Protein AF-A0A2N6AIH7-F1 (afdb_monomer_lite)

Secondary structure (DSSP, 8-state):
--TTHHHHHHHHHHHHHHHS-HHHHHHHHHHHHHHHHHHHHHHHHHHHHHHHHHHHHHHHHHHHTTT-HHHHHHHHHHHHHHT-

Foldseek 3Di:
DPPVVVVVVVLLVVLCVVPVDNVVSVVVVVVVVCVVCVVVVVVVVVVVVLVVVCVVVLVVLCVVQVPPPPSSVVVVVVSVVVSD

pLDDT: mean 84.85, std 8.01, range [55.53, 93.12]

Structure (mmCIF, N/CA/C/O backbone):
data_AF-A0A2N6AIH7-F1
#
_entry.id   AF-A0A2N6AIH7-F1
#
loop_
_atom_site.group_PDB
_atom_site.id
_atom_site.type_symbol
_atom_site.label_atom_id
_atom_site.label_alt_id
_atom_site.label_comp_id
_atom_site.label_asym_id
_atom_site.label_entity_id
_atom_site.label_seq_id
_atom_site.pdbx_PDB_ins_code
_atom_site.Cartn_x
_atom_site.Cartn_y
_atom_site.Cartn_z
_atom_site.occupancy
_atom_site.B_iso_or_equiv
_atom_site.auth_seq_id
_atom_site.auth_comp_id
_atom_site.auth_asym_id
_atom_site.auth_atom_id
_atom_site.pdbx_PDB_model_num
ATOM 1 N N . MET A 1 1 ? 21.707 -12.839 -0.274 1.00 55.53 1 MET A N 1
ATOM 2 C CA . MET A 1 1 ? 21.186 -11.507 -0.663 1.00 55.53 1 MET A CA 1
ATOM 3 C C . MET A 1 1 ? 21.052 -11.379 -2.193 1.00 55.53 1 MET A C 1
ATOM 5 O O . MET A 1 1 ? 21.294 -10.322 -2.750 1.00 55.53 1 MET A O 1
ATOM 9 N N . SER A 1 2 ? 20.668 -12.457 -2.895 1.00 57.59 2 SER A N 1
ATOM 10 C CA . SER A 1 2 ? 20.850 -12.563 -4.362 1.00 57.59 2 SER A CA 1
ATOM 11 C C . SER A 1 2 ? 19.574 -12.960 -5.113 1.00 57.59 2 SER A C 1
ATOM 13 O O . SER A 1 2 ? 19.563 -12.969 -6.340 1.00 57.59 2 SER A O 1
ATOM 15 N N . VAL A 1 3 ? 18.502 -13.293 -4.387 1.00 69.88 3 VAL A N 1
ATOM 16 C CA . VAL A 1 3 ? 17.232 -13.771 -4.963 1.00 69.88 3 VAL A CA 1
ATOM 17 C C . VAL A 1 3 ? 16.407 -12.611 -5.528 1.00 69.88 3 VAL A C 1
ATOM 19 O O . VAL A 1 3 ? 15.710 -12.786 -6.515 1.00 69.88 3 VAL A O 1
ATOM 22 N N . LEU A 1 4 ? 16.554 -11.410 -4.956 1.00 68.62 4 LEU A N 1
ATOM 23 C CA . LEU A 1 4 ? 15.884 -10.191 -5.424 1.00 68.62 4 LEU A CA 1
ATOM 24 C C . LEU A 1 4 ? 16.694 -9.444 -6.496 1.00 68.62 4 LEU A C 1
ATOM 26 O O . LEU A 1 4 ? 16.118 -8.902 -7.431 1.00 68.62 4 LEU A O 1
ATOM 30 N N . ALA A 1 5 ? 18.028 -9.456 -6.402 1.00 71.19 5 ALA A N 1
ATOM 31 C CA . ALA A 1 5 ? 18.897 -8.703 -7.312 1.00 71.19 5 ALA A CA 1
ATOM 32 C C . ALA A 1 5 ? 18.943 -9.288 -8.736 1.00 71.19 5 ALA A C 1
ATOM 34 O O . ALA A 1 5 ? 18.983 -8.540 -9.709 1.00 71.19 5 ALA A O 1
ATOM 35 N N . LYS A 1 6 ? 18.904 -10.620 -8.872 1.00 76.94 6 LYS A N 1
ATOM 36 C CA . LYS A 1 6 ? 18.937 -11.309 -10.174 1.00 76.94 6 LYS A CA 1
ATOM 37 C C . LYS A 1 6 ? 17.728 -10.991 -11.072 1.00 76.94 6 LYS A C 1
ATOM 39 O O . LYS A 1 6 ? 17.954 -10.591 -12.212 1.00 76.94 6 LYS A O 1
ATOM 44 N N . PRO A 1 7 ? 16.470 -11.123 -10.606 1.00 79.69 7 PRO A N 1
ATOM 45 C CA . PRO A 1 7 ? 15.312 -10.798 -11.434 1.00 79.69 7 PRO A CA 1
ATOM 46 C C . PRO A 1 7 ? 15.206 -9.297 -11.712 1.00 79.69 7 PRO A C 1
ATOM 48 O O . PRO A 1 7 ? 14.904 -8.934 -12.844 1.00 79.69 7 PRO A O 1
ATOM 51 N N . LEU A 1 8 ? 15.524 -8.424 -10.743 1.00 70.38 8 LEU A N 1
ATOM 52 C CA . LEU A 1 8 ? 15.532 -6.971 -10.969 1.00 70.38 8 LEU A CA 1
ATOM 53 C C . LEU A 1 8 ? 16.565 -6.556 -12.026 1.00 70.38 8 LEU A C 1
ATOM 55 O O . LEU A 1 8 ? 16.247 -5.775 -12.920 1.00 70.38 8 LEU A O 1
ATOM 59 N N . GLY A 1 9 ? 17.787 -7.091 -11.941 1.00 75.38 9 GLY A N 1
ATOM 60 C CA . GLY A 1 9 ? 18.856 -6.785 -12.891 1.00 75.38 9 GLY A CA 1
ATOM 61 C C . GLY A 1 9 ? 18.544 -7.270 -14.308 1.00 75.38 9 GLY A C 1
ATOM 62 O O . GLY A 1 9 ? 18.764 -6.535 -15.267 1.00 75.38 9 GLY A O 1
ATOM 63 N N . ALA A 1 10 ? 17.966 -8.469 -14.450 1.00 77.94 10 ALA A N 1
ATOM 64 C CA . ALA A 1 10 ? 17.550 -9.007 -15.747 1.00 77.94 10 ALA A CA 1
ATOM 65 C C . ALA A 1 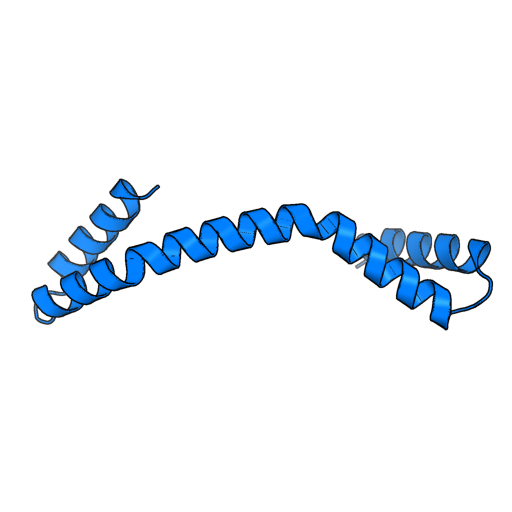10 ? 16.426 -8.180 -16.395 1.00 77.94 10 ALA A C 1
ATOM 67 O O . ALA A 1 10 ? 16.470 -7.918 -17.597 1.00 77.94 10 ALA A O 1
ATOM 68 N N . LEU A 1 11 ? 15.451 -7.726 -15.600 1.00 73.12 11 LEU A N 1
ATOM 69 C CA . LEU A 1 11 ? 14.362 -6.863 -16.067 1.00 73.12 11 LEU A CA 1
ATOM 70 C C . LEU A 1 11 ? 14.890 -5.508 -16.548 1.00 73.12 11 LEU A C 1
ATOM 72 O O . LEU A 1 11 ? 14.512 -5.048 -17.623 1.00 73.12 11 LEU A O 1
ATOM 76 N N . LEU A 1 12 ? 15.811 -4.902 -15.793 1.00 71.50 12 LEU A N 1
ATOM 77 C CA . LEU A 1 12 ? 16.435 -3.636 -16.171 1.00 71.50 12 LEU A CA 1
ATOM 78 C C . LEU A 1 12 ? 17.230 -3.769 -17.478 1.00 71.50 12 LEU A C 1
ATOM 80 O O . LEU A 1 12 ? 17.089 -2.927 -18.359 1.00 71.50 12 LEU A O 1
ATOM 84 N N . HIS A 1 13 ? 18.023 -4.835 -17.632 1.00 77.25 13 HIS A N 1
ATOM 85 C CA . HIS A 1 13 ? 18.801 -5.070 -18.852 1.00 77.25 13 HIS A CA 1
ATOM 86 C C . HIS A 1 13 ? 17.926 -5.354 -20.077 1.00 77.25 13 HIS A C 1
ATOM 88 O O . HIS A 1 13 ? 18.233 -4.855 -21.156 1.00 77.25 13 HIS A O 1
ATOM 94 N N . LEU A 1 14 ? 16.826 -6.103 -19.935 1.00 76.75 14 LEU A N 1
ATOM 95 C CA . LEU A 1 14 ? 15.881 -6.334 -21.035 1.00 76.75 14 LEU A CA 1
ATOM 96 C C . LEU A 1 14 ? 15.234 -5.031 -21.509 1.00 76.75 14 LEU A C 1
ATOM 98 O O . LEU A 1 14 ? 15.182 -4.768 -22.709 1.00 76.75 14 LEU A O 1
ATOM 102 N N . ILE A 1 15 ? 14.784 -4.199 -20.568 1.00 73.00 15 ILE A N 1
ATOM 103 C CA . ILE A 1 15 ? 14.163 -2.913 -20.897 1.00 73.00 15 ILE A CA 1
ATOM 104 C C . ILE A 1 15 ? 15.208 -1.956 -21.490 1.00 73.00 15 ILE A C 1
ATOM 106 O O . ILE A 1 15 ? 14.929 -1.273 -22.474 1.00 73.00 15 ILE A O 1
ATOM 110 N N . TYR A 1 16 ? 16.428 -1.935 -20.948 1.00 76.19 16 TYR A N 1
ATOM 111 C CA . TYR A 1 16 ? 17.514 -1.112 -21.475 1.00 76.19 16 TYR A CA 1
ATOM 112 C C . TYR A 1 16 ? 17.920 -1.526 -22.896 1.00 76.19 16 TYR A C 1
ATOM 114 O O . TYR A 1 16 ? 18.050 -0.660 -23.755 1.00 76.19 16 TYR A O 1
ATOM 122 N N . ASN A 1 17 ? 18.035 -2.825 -23.184 1.00 79.25 17 ASN A N 1
ATOM 123 C CA . ASN A 1 17 ? 18.388 -3.314 -24.521 1.00 79.25 17 ASN A CA 1
ATOM 124 C C . ASN A 1 17 ? 17.322 -3.013 -25.584 1.00 79.25 17 ASN A C 1
ATOM 126 O O . ASN A 1 17 ? 17.661 -2.880 -26.755 1.00 79.25 17 ASN A O 1
ATOM 130 N N . MET A 1 18 ? 16.048 -2.888 -25.199 1.00 75.00 18 MET A N 1
ATOM 131 C CA . MET A 1 18 ? 14.975 -2.514 -26.127 1.00 75.00 18 MET A CA 1
ATOM 132 C C . MET A 1 18 ? 14.941 -1.016 -26.453 1.00 75.00 18 MET A C 1
ATOM 134 O O . MET A 1 18 ? 14.475 -0.640 -27.524 1.00 75.00 18 MET A O 1
ATOM 138 N N . VAL A 1 19 ? 15.372 -0.159 -25.523 1.00 81.38 19 VAL A N 1
ATOM 139 C CA . VAL A 1 19 ? 15.110 1.289 -25.587 1.00 81.38 19 VAL A CA 1
ATOM 140 C C . VAL A 1 19 ? 16.387 2.120 -25.747 1.00 81.38 19 VAL A C 1
ATOM 142 O O . VAL A 1 19 ? 16.339 3.230 -26.267 1.00 81.38 19 VAL A O 1
ATOM 145 N N . GLY A 1 20 ? 17.534 1.621 -25.277 1.00 80.75 20 GLY A N 1
ATOM 146 C CA . GLY A 1 20 ? 18.836 2.297 -25.331 1.00 80.75 20 GLY A CA 1
ATOM 147 C C . GLY A 1 20 ? 18.960 3.554 -24.456 1.00 80.75 20 GLY A C 1
ATOM 148 O O . GLY A 1 20 ? 20.030 4.154 -24.396 1.00 80.75 20 GLY A O 1
ATOM 149 N N . ASN A 1 21 ? 17.890 3.964 -23.763 1.00 85.19 21 ASN A N 1
ATOM 150 C CA . ASN A 1 21 ? 17.847 5.150 -22.910 1.00 85.19 21 ASN A CA 1
ATOM 151 C C . ASN A 1 21 ? 17.344 4.796 -21.502 1.00 85.19 21 ASN A C 1
ATOM 153 O O . ASN A 1 21 ? 16.207 4.351 -21.325 1.00 85.19 21 ASN A O 1
ATOM 157 N N . TYR A 1 22 ? 18.179 5.054 -20.492 1.00 80.06 22 TYR A N 1
ATOM 158 C CA . TYR A 1 22 ? 17.873 4.772 -19.088 1.00 80.06 22 TYR A CA 1
ATOM 159 C C . TYR A 1 22 ? 16.630 5.507 -18.563 1.00 80.06 22 TYR A C 1
ATOM 161 O O . TYR A 1 22 ? 15.868 4.929 -17.791 1.00 80.06 22 TYR A O 1
ATOM 169 N N . GLY A 1 23 ? 16.377 6.746 -18.995 1.00 85.38 23 GLY A N 1
ATOM 170 C CA . GLY A 1 23 ? 15.209 7.515 -18.556 1.00 85.38 23 GLY A CA 1
ATOM 171 C C . GLY A 1 23 ? 13.898 6.890 -19.031 1.00 85.38 23 GLY A C 1
ATOM 172 O O . GLY A 1 23 ? 12.978 6.678 -18.242 1.00 85.38 23 GLY A O 1
ATOM 173 N N . VAL A 1 24 ? 13.836 6.511 -20.308 1.00 86.12 24 VAL A N 1
ATOM 174 C CA . VAL A 1 24 ? 12.650 5.861 -20.888 1.00 86.12 24 VAL A CA 1
ATOM 175 C C . VAL A 1 24 ? 12.470 4.445 -20.325 1.00 86.12 24 VAL A C 1
ATOM 177 O O . VAL A 1 24 ? 11.341 4.031 -20.058 1.00 86.12 24 VAL A O 1
ATOM 180 N N . ALA A 1 25 ? 13.568 3.731 -20.051 1.00 83.56 25 ALA A N 1
ATOM 181 C CA . ALA A 1 25 ? 13.529 2.421 -19.407 1.00 83.56 25 ALA A CA 1
ATOM 182 C C . ALA A 1 25 ? 12.898 2.466 -18.002 1.00 83.56 25 ALA A C 1
ATOM 184 O O . ALA A 1 25 ? 12.047 1.637 -17.682 1.00 83.56 25 ALA A O 1
ATOM 185 N N . ILE A 1 26 ? 13.253 3.458 -17.178 1.00 85.00 26 ILE A N 1
ATOM 186 C CA . ILE A 1 26 ? 12.674 3.635 -15.834 1.00 85.00 26 ILE A CA 1
ATOM 187 C C . ILE A 1 26 ? 11.179 3.970 -15.914 1.00 85.00 26 ILE A C 1
ATOM 189 O O . ILE A 1 26 ? 10.379 3.434 -15.140 1.00 85.00 26 ILE A O 1
ATOM 193 N N . ILE A 1 27 ? 10.779 4.823 -16.863 1.00 89.12 27 ILE A N 1
ATOM 194 C CA . ILE A 1 27 ? 9.368 5.177 -17.073 1.00 89.12 27 ILE A CA 1
ATOM 195 C C . ILE A 1 27 ? 8.561 3.929 -17.455 1.00 89.12 27 ILE A C 1
ATOM 197 O O . ILE A 1 27 ? 7.542 3.642 -16.825 1.00 89.12 27 ILE A O 1
ATOM 201 N N . LEU A 1 28 ? 9.041 3.140 -18.422 1.00 86.69 28 LEU A N 1
ATOM 202 C CA . LEU A 1 28 ? 8.391 1.893 -18.837 1.00 86.69 28 LEU A CA 1
ATOM 203 C C . LEU A 1 28 ? 8.318 0.871 -17.704 1.00 86.69 28 LEU A C 1
ATOM 205 O O . LEU A 1 28 ? 7.255 0.298 -17.471 1.00 86.69 28 LEU A O 1
ATOM 209 N N . PHE A 1 29 ? 9.403 0.686 -16.951 1.00 85.44 29 PHE A N 1
ATOM 210 C CA . PHE A 1 29 ? 9.410 -0.182 -15.777 1.00 85.44 29 PHE A CA 1
ATOM 211 C C . PHE A 1 29 ? 8.345 0.241 -14.755 1.00 85.44 29 PHE A C 1
ATOM 213 O O . PHE A 1 29 ? 7.596 -0.594 -14.249 1.00 85.44 29 PHE A O 1
ATOM 220 N N . THR A 1 30 ? 8.214 1.543 -14.496 1.00 89.69 30 THR A N 1
ATOM 221 C CA . THR A 1 30 ? 7.212 2.086 -13.565 1.00 89.69 30 THR A CA 1
ATOM 222 C C . THR A 1 30 ? 5.782 1.839 -14.053 1.00 89.69 30 THR A C 1
ATOM 224 O O . THR A 1 30 ? 4.903 1.502 -13.261 1.00 89.69 30 THR A O 1
ATOM 227 N N . ILE A 1 31 ? 5.530 1.970 -15.358 1.00 91.38 31 ILE A N 1
ATOM 228 C CA . ILE A 1 31 ? 4.210 1.701 -15.945 1.00 91.38 31 ILE A CA 1
ATOM 229 C C . ILE A 1 31 ? 3.881 0.207 -15.860 1.00 91.38 31 ILE A C 1
ATOM 231 O O . ILE A 1 31 ? 2.807 -0.151 -15.382 1.00 91.38 31 ILE A O 1
ATOM 235 N N . VAL A 1 32 ? 4.806 -0.667 -16.262 1.00 87.62 32 VAL A N 1
ATOM 236 C CA . VAL A 1 32 ? 4.611 -2.126 -16.239 1.00 87.62 32 VAL A CA 1
ATOM 237 C C . VAL A 1 32 ? 4.380 -2.624 -14.815 1.00 87.62 32 VAL A C 1
ATOM 239 O O . VAL A 1 32 ? 3.433 -3.366 -14.564 1.00 87.62 32 VAL A O 1
ATOM 242 N N . THR A 1 33 ? 5.199 -2.176 -13.864 1.00 88.19 33 THR A N 1
ATOM 243 C CA . THR A 1 33 ? 5.037 -2.538 -12.449 1.00 88.19 33 THR A CA 1
ATOM 244 C C . THR A 1 33 ? 3.700 -2.059 -11.901 1.00 88.19 33 THR A C 1
ATOM 246 O O . THR A 1 33 ? 3.001 -2.850 -11.274 1.00 88.19 33 THR A O 1
ATOM 249 N N . LYS A 1 34 ? 3.280 -0.819 -12.195 1.00 87.38 34 LYS A N 1
ATOM 250 C CA . LYS A 1 34 ? 1.938 -0.350 -11.830 1.00 87.38 34 LYS A CA 1
ATOM 251 C C . LYS A 1 34 ? 0.854 -1.238 -12.423 1.00 87.38 34 LYS A C 1
ATOM 253 O O . LYS A 1 34 ? 0.006 -1.676 -11.663 1.00 87.38 34 LYS A O 1
ATOM 258 N N . VAL A 1 35 ? 0.888 -1.546 -13.721 1.00 93.06 35 VAL A N 1
ATOM 259 C CA . VAL A 1 35 ? -0.135 -2.376 -14.387 1.00 93.06 35 VAL A CA 1
ATOM 260 C C . VAL A 1 35 ? -0.237 -3.769 -13.761 1.00 93.06 35 VAL A C 1
ATOM 262 O O . VAL A 1 35 ? -1.341 -4.241 -13.507 1.00 93.06 35 VAL A O 1
ATOM 265 N N . ILE A 1 36 ? 0.896 -4.398 -13.443 1.00 90.50 36 ILE A N 1
ATOM 266 C CA . ILE A 1 36 ? 0.929 -5.700 -12.760 1.00 90.50 36 ILE A CA 1
ATOM 267 C C . ILE A 1 36 ? 0.368 -5.594 -11.332 1.00 90.50 36 ILE A C 1
ATOM 269 O O . ILE A 1 36 ? -0.322 -6.501 -10.868 1.00 90.50 36 ILE A O 1
ATOM 273 N N . LEU A 1 37 ? 0.643 -4.489 -10.633 1.00 92.25 37 LEU A N 1
ATOM 274 C CA . LEU A 1 37 ? 0.184 -4.256 -9.263 1.00 92.25 37 LEU A CA 1
ATOM 275 C C . LEU A 1 37 ? -1.256 -3.724 -9.180 1.00 92.25 37 LEU A C 1
ATOM 277 O O . LEU A 1 37 ? -1.868 -3.864 -8.128 1.00 92.25 37 LEU A O 1
ATOM 281 N N . LEU A 1 38 ? -1.839 -3.179 -10.253 1.00 92.62 38 LEU A N 1
ATOM 282 C CA . LEU A 1 38 ? -3.220 -2.675 -10.281 1.00 92.62 38 LEU A CA 1
ATOM 283 C C . LEU A 1 38 ? -4.262 -3.659 -9.719 1.00 92.62 38 LEU A C 1
ATOM 285 O O . LEU A 1 38 ? -5.042 -3.238 -8.862 1.00 92.62 38 LEU A O 1
ATOM 289 N N . PRO A 1 39 ? -4.313 -4.947 -10.123 1.00 91.56 39 PRO A N 1
ATOM 290 C CA . PRO A 1 39 ? -5.276 -5.890 -9.549 1.00 91.56 39 PRO A CA 1
ATOM 291 C C . PRO A 1 39 ? -5.056 -6.114 -8.047 1.00 91.56 39 PRO A C 1
ATOM 293 O O . PRO A 1 39 ? -6.021 -6.272 -7.299 1.00 91.56 39 PRO A O 1
ATOM 296 N N . LEU A 1 40 ? -3.802 -6.092 -7.585 1.00 91.81 40 LEU A N 1
ATOM 297 C CA . LEU A 1 40 ? -3.475 -6.172 -6.162 1.00 91.81 40 LEU A CA 1
ATOM 298 C C . LEU A 1 40 ? -3.955 -4.918 -5.425 1.00 91.81 40 LEU A C 1
ATOM 300 O O . LEU A 1 40 ? -4.606 -5.034 -4.390 1.00 91.81 40 LEU A O 1
ATOM 304 N N . THR A 1 41 ? -3.702 -3.732 -5.984 1.00 90.75 41 THR A N 1
ATOM 305 C CA . THR A 1 41 ? -4.190 -2.460 -5.446 1.00 90.75 41 THR A CA 1
ATOM 306 C C . THR A 1 41 ? -5.713 -2.448 -5.363 1.00 90.75 41 THR A C 1
ATOM 308 O O . THR A 1 41 ? -6.255 -2.025 -4.351 1.00 90.75 41 THR A O 1
ATOM 311 N N . PHE A 1 42 ? -6.422 -2.966 -6.367 1.00 93.12 42 PHE A N 1
ATOM 312 C CA . PHE A 1 42 ? -7.882 -3.038 -6.340 1.00 93.12 42 PHE A CA 1
ATOM 313 C C . PHE A 1 42 ? -8.398 -3.939 -5.208 1.00 93.12 42 PHE A C 1
ATOM 315 O O . PHE A 1 42 ? -9.283 -3.538 -4.452 1.00 93.12 42 PHE A O 1
ATOM 322 N N . LYS A 1 43 ? -7.792 -5.119 -5.020 1.00 89.94 43 LYS A N 1
ATOM 323 C CA . LYS A 1 43 ? -8.103 -6.004 -3.883 1.00 89.94 43 LYS A CA 1
ATOM 324 C C . LYS A 1 43 ? -7.799 -5.339 -2.538 1.00 89.94 43 LYS A C 1
ATOM 326 O O . LYS A 1 43 ? -8.593 -5.431 -1.604 1.00 89.94 43 LYS A O 1
ATOM 331 N N . GLN A 1 44 ? -6.676 -4.632 -2.444 1.00 88.75 44 GLN A N 1
ATOM 332 C CA . GLN A 1 44 ? -6.294 -3.893 -1.242 1.00 88.75 44 GLN A CA 1
ATOM 333 C C . GLN A 1 44 ? -7.283 -2.759 -0.935 1.00 88.75 44 GLN A C 1
ATOM 335 O O . GLN A 1 44 ? -7.662 -2.566 0.221 1.00 88.75 44 GLN A O 1
ATOM 340 N N . LEU A 1 45 ? -7.752 -2.040 -1.959 1.00 90.50 45 LEU A N 1
ATOM 341 C CA . LEU A 1 45 ? -8.770 -1.001 -1.819 1.00 90.50 45 LEU A CA 1
ATOM 342 C C . LEU A 1 45 ? -10.104 -1.583 -1.348 1.00 90.50 45 LEU A C 1
ATOM 344 O O . LEU A 1 45 ? -10.731 -0.999 -0.469 1.00 90.50 45 LEU A O 1
ATOM 348 N N . GLN A 1 46 ? -10.515 -2.741 -1.868 1.00 90.00 46 GLN A N 1
ATOM 349 C CA . GLN A 1 46 ? -11.731 -3.425 -1.422 1.00 90.00 46 GLN A CA 1
ATOM 350 C C . GLN A 1 46 ? -11.662 -3.801 0.065 1.00 90.00 46 GLN A C 1
ATOM 352 O O . GLN A 1 46 ? -12.586 -3.492 0.813 1.00 90.00 46 GLN A O 1
ATOM 357 N N . SER A 1 47 ? -10.550 -4.393 0.512 1.00 86.56 47 SER A N 1
ATOM 358 C CA . SER A 1 47 ? -10.329 -4.718 1.929 1.00 86.56 47 SER A CA 1
ATOM 359 C C . SER A 1 47 ? -10.316 -3.464 2.814 1.00 86.56 47 SER A C 1
ATOM 361 O O . SER A 1 47 ? -10.929 -3.440 3.881 1.00 86.56 47 SER A O 1
ATOM 363 N N . THR A 1 48 ? -9.687 -2.385 2.340 1.00 87.81 48 THR A N 1
ATOM 364 C CA . THR A 1 48 ? -9.657 -1.101 3.058 1.00 87.81 48 THR A CA 1
ATOM 365 C C . THR A 1 48 ? -11.052 -0.486 3.164 1.00 87.81 48 THR A C 1
ATOM 367 O O . THR A 1 48 ? -11.412 0.051 4.208 1.00 87.81 48 THR A O 1
ATOM 370 N N . LYS A 1 49 ? -11.860 -0.585 2.102 1.00 89.19 49 LYS A N 1
ATOM 371 C CA . LYS A 1 49 ? -13.245 -0.113 2.103 1.00 89.19 49 LYS A CA 1
ATOM 372 C C . LYS A 1 49 ? -14.089 -0.887 3.112 1.00 89.19 49 LYS A C 1
ATOM 374 O O . LYS A 1 49 ? -14.736 -0.249 3.929 1.00 89.19 49 LYS A O 1
ATOM 379 N N . ALA A 1 50 ? -14.002 -2.219 3.112 1.00 86.62 50 ALA A N 1
ATOM 380 C CA . ALA A 1 50 ? -14.701 -3.048 4.090 1.00 86.62 50 ALA A CA 1
ATOM 381 C C . ALA A 1 50 ? -14.361 -2.613 5.522 1.00 86.62 50 ALA A C 1
ATOM 383 O O . ALA A 1 50 ? -15.263 -2.370 6.309 1.00 86.62 50 ALA A O 1
ATOM 384 N N . MET A 1 51 ? -13.078 -2.385 5.829 1.00 86.38 51 MET A N 1
ATOM 385 C CA . MET A 1 51 ? -12.643 -1.879 7.139 1.00 86.38 51 MET A CA 1
ATOM 386 C C . MET A 1 51 ? -13.211 -0.486 7.473 1.00 86.38 51 MET A C 1
ATOM 388 O O . MET A 1 51 ? -13.569 -0.219 8.621 1.00 86.38 51 MET A O 1
ATOM 392 N N . ASN A 1 52 ? -13.296 0.414 6.489 1.00 88.75 52 ASN A N 1
ATOM 393 C CA . ASN A 1 52 ? -13.887 1.743 6.670 1.00 88.75 52 ASN A CA 1
ATOM 394 C C . ASN A 1 52 ? -15.388 1.673 6.968 1.00 88.75 52 ASN A C 1
ATOM 396 O O . ASN A 1 52 ? -15.869 2.465 7.778 1.00 88.75 52 ASN A O 1
ATOM 400 N N . ASP A 1 53 ? -16.099 0.718 6.369 1.00 88.06 53 ASP A N 1
ATOM 401 C CA . ASP A 1 53 ? -17.524 0.500 6.619 1.00 88.06 53 ASP A CA 1
ATOM 402 C C . ASP A 1 53 ? -17.769 0.016 8.068 1.00 88.06 53 ASP A C 1
ATOM 404 O O . ASP A 1 53 ? -18.758 0.412 8.682 1.00 88.06 53 ASP A O 1
ATOM 408 N N . ILE A 1 54 ? -16.822 -0.722 8.674 1.00 89.81 54 ILE A N 1
ATOM 409 C CA . ILE A 1 54 ? -16.897 -1.182 10.083 1.00 89.81 54 ILE A CA 1
ATOM 410 C C . ILE A 1 54 ? -16.591 -0.062 11.093 1.00 89.81 54 ILE A C 1
ATOM 412 O O . ILE A 1 54 ? -17.074 -0.084 12.228 1.00 89.81 54 ILE A O 1
ATOM 416 N N . GLN A 1 55 ? -15.788 0.945 10.725 1.00 88.19 55 GLN A N 1
ATOM 417 C CA . GLN A 1 55 ? -15.383 2.022 11.644 1.00 88.19 55 GLN A CA 1
ATOM 418 C C . GLN A 1 55 ? -16.529 2.693 12.427 1.00 88.19 55 GLN A C 1
ATOM 420 O O . GLN A 1 55 ? -16.352 2.906 13.631 1.00 88.19 55 GLN A O 1
ATOM 425 N N . PRO A 1 56 ? -17.671 3.087 11.825 1.00 91.94 56 PRO A N 1
ATOM 426 C CA . PRO A 1 56 ? -18.767 3.699 12.575 1.00 91.94 56 PRO A CA 1
ATOM 427 C C . PRO A 1 56 ? -19.361 2.763 13.635 1.00 91.94 56 PRO A C 1
ATOM 429 O O . PRO A 1 56 ? -19.679 3.215 14.736 1.00 91.94 56 PRO A O 1
ATOM 432 N N . GLU A 1 57 ? -19.490 1.471 13.341 1.00 89.38 57 GLU A N 1
ATOM 433 C CA . GLU A 1 57 ? -20.012 0.477 14.284 1.00 89.38 57 GLU A CA 1
ATOM 434 C C . GLU A 1 57 ? -19.021 0.207 15.412 1.00 89.38 57 GLU A C 1
ATOM 436 O O . GLU A 1 57 ? -19.396 0.205 16.587 1.00 89.38 57 GLU A O 1
ATOM 441 N N . LEU A 1 58 ? -17.734 0.124 15.071 1.00 89.75 58 LEU A N 1
ATOM 442 C CA . LEU A 1 58 ? -16.654 0.020 16.042 1.00 89.75 58 LEU A CA 1
ATOM 443 C C . LEU A 1 58 ? -16.637 1.225 16.997 1.00 89.75 58 LEU A C 1
ATOM 445 O O . LEU A 1 58 ? -16.491 1.046 18.205 1.00 89.75 58 LEU A O 1
ATOM 449 N N . LYS A 1 59 ? -16.848 2.449 16.493 1.00 91.56 59 LYS A N 1
ATOM 450 C CA . LYS A 1 59 ? -16.944 3.662 17.326 1.00 91.56 59 LYS A CA 1
ATOM 451 C C . LYS A 1 59 ? -18.150 3.625 18.265 1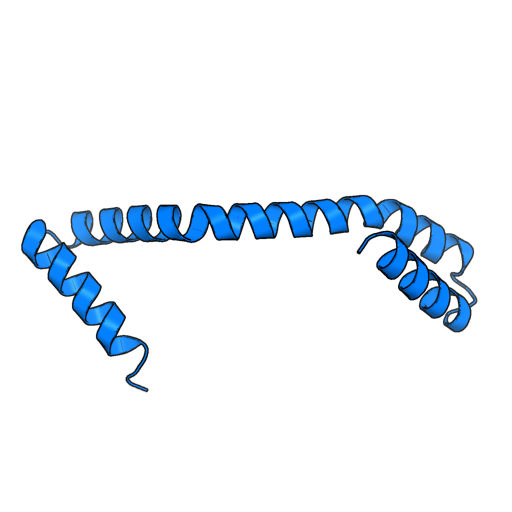.00 91.56 59 LYS A C 1
ATOM 453 O O . LYS A 1 59 ? -17.993 3.900 19.453 1.00 91.56 59 LYS A O 1
ATOM 458 N N . LYS A 1 60 ? -19.332 3.229 17.776 1.00 91.75 60 LYS A N 1
ATOM 459 C CA . LYS A 1 60 ? -20.530 3.057 18.623 1.00 91.75 60 LYS A CA 1
ATOM 460 C C . LYS A 1 60 ? -20.289 2.033 19.730 1.00 91.75 60 LYS A C 1
ATOM 462 O O . LYS A 1 60 ? -20.689 2.244 20.873 1.00 91.75 60 LYS A O 1
ATOM 467 N N . LEU A 1 61 ? -19.617 0.932 19.400 1.00 89.06 61 LEU A N 1
ATOM 468 C CA . LEU A 1 61 ? -19.276 -0.113 20.355 1.00 89.06 61 LEU A CA 1
ATOM 469 C C . LEU A 1 61 ? -18.295 0.392 21.420 1.00 89.06 61 LEU A C 1
ATOM 471 O O . LEU A 1 61 ? -18.514 0.178 22.613 1.00 89.06 61 LEU A O 1
ATOM 475 N N . GLN A 1 62 ? -17.259 1.116 20.992 1.00 88.06 62 GLN A N 1
ATOM 476 C CA . GLN A 1 62 ? -16.304 1.775 21.878 1.00 88.06 62 GLN A CA 1
ATOM 477 C C . GLN A 1 62 ? -17.001 2.754 22.820 1.00 88.06 62 GLN A C 1
ATOM 479 O O . GLN A 1 62 ? -16.703 2.736 24.007 1.00 88.06 62 GLN A O 1
ATOM 484 N N . GLU A 1 63 ? -17.951 3.561 22.336 1.00 91.19 63 GLU A N 1
ATOM 485 C CA . GLU A 1 63 ? -18.735 4.490 23.159 1.00 91.19 63 GLU A CA 1
ATOM 486 C C . GLU A 1 63 ? -19.643 3.787 24.166 1.00 91.19 63 GLU A C 1
ATOM 488 O O . GLU A 1 63 ? -19.682 4.178 25.333 1.00 91.19 63 GLU A O 1
ATOM 493 N N . LYS A 1 64 ? -20.322 2.720 23.739 1.00 90.44 64 LYS A N 1
ATOM 494 C CA . LYS A 1 64 ? -21.233 1.938 24.580 1.00 90.44 64 LYS A CA 1
ATOM 495 C C . LYS A 1 64 ? -20.506 1.154 25.677 1.00 90.44 64 LYS A C 1
ATOM 497 O O . LYS A 1 64 ? -21.071 0.942 26.747 1.00 90.44 64 LYS A O 1
ATOM 502 N N . HIS A 1 65 ? -19.262 0.741 25.428 1.00 89.25 65 HIS A N 1
ATOM 503 C CA . HIS A 1 65 ? -18.480 -0.116 26.324 1.00 89.25 65 HIS A CA 1
ATOM 504 C C . HIS A 1 65 ? -17.189 0.541 26.851 1.00 89.25 65 HIS A C 1
ATOM 506 O O . HIS A 1 65 ? -16.284 -0.168 27.285 1.00 89.25 65 HIS A O 1
ATOM 512 N N . LYS A 1 66 ? -17.103 1.884 26.897 1.00 84.50 66 LYS A N 1
ATOM 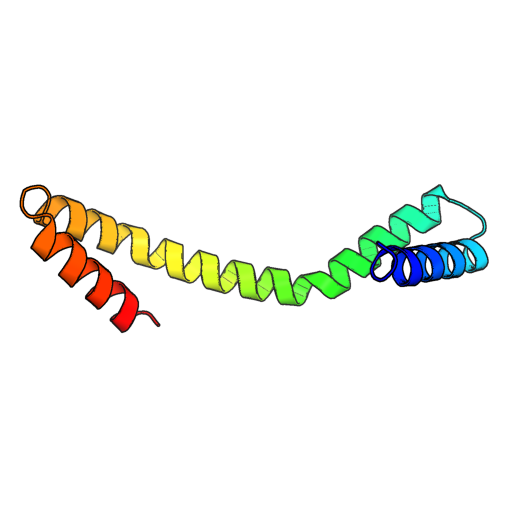513 C CA . LYS A 1 66 ? -15.912 2.622 27.395 1.00 84.50 66 LYS A CA 1
ATOM 514 C C . LYS A 1 66 ? -15.408 2.143 28.763 1.00 84.50 66 LYS A C 1
ATOM 516 O O . LYS A 1 66 ? -14.203 2.139 29.002 1.00 84.50 66 LYS A O 1
ATOM 521 N N . ASN A 1 67 ? -16.325 1.733 29.640 1.00 88.62 67 ASN A N 1
ATOM 522 C CA . ASN A 1 67 ? -16.024 1.328 31.016 1.00 88.62 67 ASN A CA 1
ATOM 523 C C . ASN A 1 67 ? -15.803 -0.186 31.181 1.00 88.62 67 ASN A C 1
ATOM 525 O O . ASN A 1 67 ? -15.435 -0.625 32.266 1.00 88.62 67 ASN A O 1
ATOM 529 N N . ASP A 1 68 ? -16.010 -0.985 30.130 1.00 90.75 68 ASP A N 1
ATOM 530 C CA . ASP A 1 68 ? -15.915 -2.446 30.174 1.00 90.75 68 ASP A CA 1
ATOM 531 C C . ASP A 1 68 ? -15.067 -2.962 29.005 1.00 90.75 68 ASP A C 1
ATOM 533 O O . ASP A 1 68 ? -15.559 -3.314 27.930 1.00 90.75 68 ASP A O 1
ATOM 537 N N . LYS A 1 69 ? -13.749 -2.989 29.230 1.00 86.56 69 LYS A N 1
ATOM 538 C CA . LYS A 1 69 ? -12.760 -3.418 28.230 1.00 86.56 69 LYS A CA 1
ATOM 539 C C . LYS A 1 69 ? -12.930 -4.881 27.818 1.00 86.56 69 LYS A C 1
ATOM 541 O O . LYS A 1 69 ? -12.661 -5.212 26.666 1.00 86.56 69 LYS A O 1
ATOM 546 N N . ASN A 1 70 ? -13.376 -5.743 28.730 1.00 89.81 70 ASN A N 1
ATOM 547 C CA . ASN A 1 70 ? -13.571 -7.161 28.433 1.00 89.81 70 ASN A CA 1
ATOM 548 C C . ASN A 1 70 ? -14.720 -7.331 27.439 1.00 89.81 70 ASN A C 1
ATOM 550 O O . ASN A 1 70 ? -14.556 -7.978 26.405 1.00 89.81 70 ASN A O 1
ATOM 554 N N . LYS A 1 71 ? -15.841 -6.653 27.699 1.00 90.75 71 LYS A N 1
ATOM 555 C CA . LYS A 1 71 ? -17.014 -6.680 26.824 1.00 90.75 71 LYS A CA 1
ATOM 556 C C . LYS A 1 71 ? -16.781 -5.964 25.496 1.00 90.75 71 LYS A C 1
ATOM 558 O O . LYS A 1 71 ? -17.287 -6.404 24.467 1.00 90.75 71 LYS A O 1
ATOM 563 N N . LEU A 1 72 ? -15.976 -4.899 25.496 1.00 91.19 72 LEU A N 1
ATOM 564 C CA . LEU A 1 72 ? -15.543 -4.228 24.270 1.00 91.19 72 LEU A CA 1
ATOM 565 C C . LEU A 1 72 ? -14.740 -5.171 23.363 1.00 91.19 72 LEU A C 1
ATOM 567 O O . LEU A 1 72 ? -15.012 -5.229 22.165 1.00 91.19 72 LEU A O 1
ATOM 571 N N . ASN A 1 73 ? -13.780 -5.919 23.915 1.00 89.50 73 ASN A N 1
ATOM 572 C CA . ASN A 1 73 ? -12.966 -6.860 23.144 1.00 89.50 73 ASN A CA 1
ATOM 573 C C . ASN A 1 73 ? -13.816 -7.993 22.552 1.00 89.50 73 ASN A C 1
ATOM 575 O O . ASN A 1 73 ? -13.683 -8.304 21.370 1.00 89.50 73 ASN A O 1
ATOM 579 N N . GLU A 1 74 ? -14.717 -8.566 23.353 1.00 92.75 74 GLU A N 1
ATOM 580 C CA . GLU A 1 74 ? -15.643 -9.619 22.919 1.00 92.75 74 GLU A CA 1
ATOM 581 C C . GLU A 1 74 ? -16.522 -9.150 21.754 1.00 92.75 74 GLU A C 1
ATOM 583 O O . GLU A 1 74 ? -16.563 -9.782 20.700 1.00 92.75 74 GLU A O 1
ATOM 588 N N . LYS A 1 75 ? -17.160 -7.986 21.905 1.00 90.44 75 LYS A N 1
ATOM 589 C CA . LYS A 1 75 ? -18.050 -7.435 20.882 1.00 90.44 75 LYS A CA 1
ATOM 590 C C . LYS A 1 75 ? -17.311 -6.951 19.634 1.00 90.44 75 LYS A C 1
ATOM 592 O O . LYS A 1 75 ? -17.861 -7.007 18.541 1.00 90.44 75 LYS A O 1
ATOM 597 N N . THR A 1 76 ? -16.062 -6.509 19.773 1.00 89.88 76 THR A N 1
ATOM 598 C CA . THR A 1 76 ? -15.219 -6.138 18.627 1.00 89.88 76 THR A CA 1
ATOM 599 C C . THR A 1 76 ? -14.868 -7.375 17.797 1.00 89.88 76 THR A C 1
ATOM 601 O O . THR A 1 76 ? -14.908 -7.329 16.571 1.00 89.88 76 THR A O 1
ATOM 604 N N . LEU A 1 77 ? -14.555 -8.497 18.455 1.00 91.31 77 LEU A N 1
ATOM 605 C CA . LEU A 1 77 ? -14.317 -9.779 17.786 1.00 91.31 77 LEU A CA 1
ATOM 606 C C . LEU A 1 77 ? -15.570 -10.301 17.074 1.00 91.31 77 LEU A C 1
ATOM 608 O O . LEU A 1 77 ? -15.457 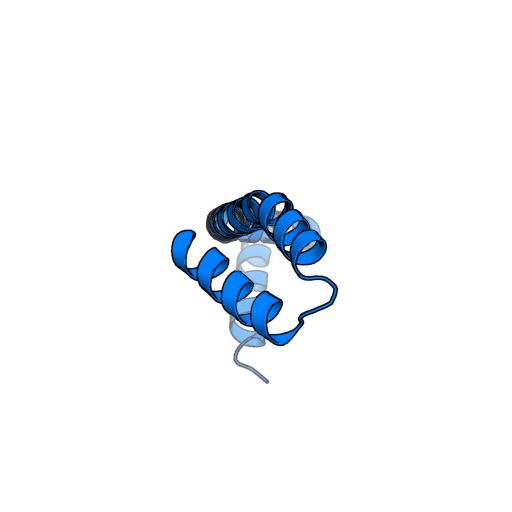-10.847 15.982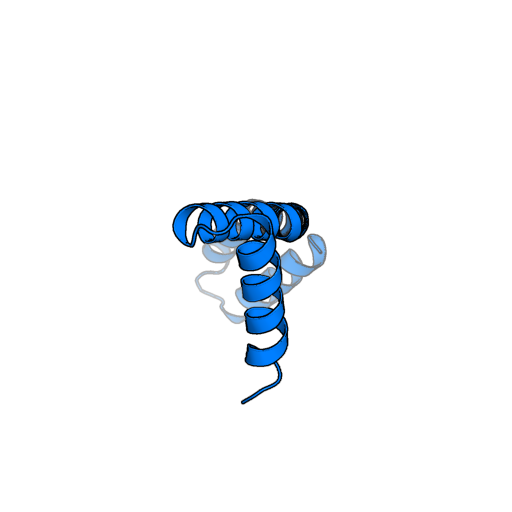 1.00 91.31 77 LEU A O 1
ATOM 612 N N . GLU A 1 78 ? -16.745 -10.141 17.682 1.00 91.38 78 GLU A N 1
ATOM 613 C CA . GLU A 1 78 ? -18.033 -10.508 17.081 1.00 91.38 78 GLU A CA 1
ATOM 614 C C . GLU A 1 78 ? -18.322 -9.673 15.824 1.00 91.38 78 GLU A C 1
ATOM 616 O O . GLU A 1 78 ? -18.573 -10.239 14.764 1.00 91.38 78 GLU A O 1
ATOM 621 N N . LEU A 1 79 ? -18.131 -8.352 15.901 1.00 88.19 79 LEU A N 1
ATOM 622 C CA . LEU A 1 79 ? -18.292 -7.431 14.771 1.00 88.19 79 LEU A CA 1
ATOM 623 C C . LEU A 1 79 ? -17.382 -7.791 13.583 1.00 88.19 79 LEU A C 1
ATOM 625 O O . LEU A 1 79 ? -17.826 -7.818 12.438 1.00 88.19 79 LEU A O 1
ATOM 629 N N . TYR A 1 80 ? -16.113 -8.129 13.842 1.00 88.56 80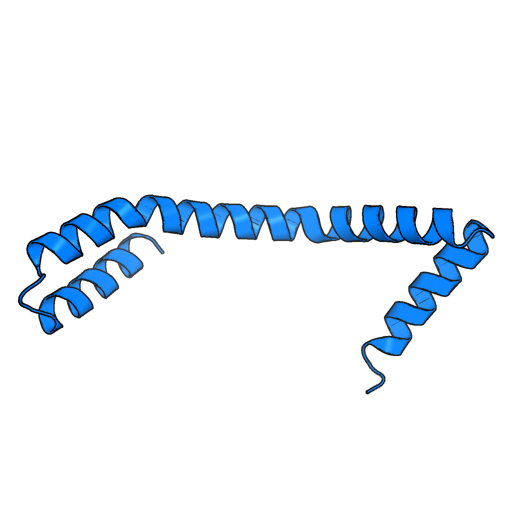 TYR A N 1
ATOM 630 C CA . TYR A 1 80 ? -15.209 -8.585 12.781 1.00 88.56 80 TYR A CA 1
ATOM 631 C C . TYR A 1 80 ? -15.616 -9.933 12.179 1.00 88.56 80 TYR A C 1
ATOM 633 O O . TYR A 1 80 ? -15.342 -10.166 11.005 1.00 88.56 80 TYR A O 1
ATOM 641 N N . LYS A 1 81 ? -16.238 -10.830 12.950 1.00 86.88 81 LYS A N 1
ATOM 642 C CA . LYS A 1 81 ? -16.720 -12.123 12.439 1.00 86.88 81 LYS A CA 1
ATOM 643 C C . LYS A 1 81 ? -17.974 -11.986 11.584 1.00 86.88 81 LYS A C 1
ATOM 645 O O . LYS A 1 81 ? -18.122 -12.755 10.649 1.00 86.88 81 LYS A O 1
ATOM 650 N N . GLU A 1 82 ? -18.853 -11.035 11.888 1.00 86.31 82 GLU A N 1
ATOM 651 C CA . GLU A 1 82 ? -20.061 -10.788 11.087 1.00 86.31 82 GLU A CA 1
ATOM 652 C C . GLU A 1 82 ? -19.754 -10.174 9.710 1.00 86.31 82 GLU A C 1
ATOM 654 O O . GLU A 1 82 ? -20.581 -10.261 8.809 1.00 86.31 82 GLU A O 1
ATOM 659 N N . HIS A 1 83 ? -18.588 -9.537 9.549 1.00 76.62 83 HIS A N 1
ATOM 660 C CA . HIS A 1 83 ? -18.197 -8.811 8.332 1.00 76.62 83 HIS A CA 1
ATOM 661 C C . HIS A 1 83 ? -17.071 -9.488 7.513 1.00 76.62 83 HIS A C 1
ATOM 663 O O . HIS A 1 83 ? -16.632 -8.915 6.513 1.00 76.62 83 HIS A O 1
ATOM 669 N N . ASN A 1 84 ? -16.589 -10.669 7.927 1.00 66.44 84 ASN A N 1
ATOM 670 C CA . ASN A 1 84 ? -15.673 -11.529 7.152 1.00 66.44 84 ASN A CA 1
ATOM 671 C C . ASN A 1 84 ? -16.442 -12.659 6.464 1.00 66.44 84 ASN A C 1
ATOM 673 O O . ASN A 1 84 ? -16.032 -13.029 5.341 1.00 66.44 84 ASN A O 1
#

Radius of gyration: 22.89 Å; chains: 1; bounding box: 42×21×57 Å

Sequence (84 aa):
MSVLAKPLGALLHLIYNMVGNYGVAIILFTIVTKVILLPLTFKQLQSTKAMNDIQPELKKLQEKHKNDKNKLNEKTLELYKEHN